Protein AF-A0A5M6CX01-F1 (afdb_monomer)

pLDDT: mean 80.64, std 16.34, range [41.94, 97.12]

Solvent-accessible surface area (backbone atoms only — not comparable to full-atom values): 7986 Å² total; per-residue (Å²): 143,91,84,79,74,67,71,68,58,60,66,56,54,61,66,71,59,66,75,73,73,68,75,80,61,46,34,35,38,34,38,48,77,56,55,89,92,40,92,35,63,52,85,63,62,33,34,43,34,31,25,31,92,77,50,56,99,87,52,84,41,63,52,73,48,74,37,45,76,78,35,69,48,74,42,57,61,72,41,41,35,46,39,46,34,46,94,91,31,61,54,81,67,91,44,57,63,50,85,51,70,80,34,63,39,77,48,28,34,25,94,84,38,71,61,54,20,61,32,20,38,38,41,30,20,77,38,101,46,31,31,40,34,26,33,21,53,46,37,123

Organism: NCBI:txid2608001

Nearest PDB structures (foldseek):
  7kjk-assembly1_Q3  TM=5.562E-01  e=8.471E-01  Vibrio phage XM1
  5myb-assembly1_A  TM=3.674E-01  e=3.782E+00  Homo sapiens
  5mya-assembly1_A  TM=3.719E-01  e=7.182E+00  Homo sapiens

Structure (mmCIF, N/CA/C/O backbone):
data_AF-A0A5M6CX01-F1
#
_entry.id   AF-A0A5M6CX01-F1
#
loop_
_atom_site.group_PDB
_atom_site.id
_atom_site.type_symbol
_atom_site.label_atom_id
_atom_site.label_alt_id
_atom_site.label_comp_id
_atom_site.label_asym_id
_atom_site.label_entity_id
_atom_site.label_seq_id
_atom_site.pdbx_PDB_ins_code
_atom_site.Cartn_x
_atom_site.Cartn_y
_atom_site.Cartn_z
_atom_site.occupancy
_atom_site.B_iso_or_equiv
_atom_site.auth_seq_id
_atom_site.auth_comp_id
_atom_site.auth_asym_id
_atom_site.auth_atom_id
_atom_site.pdbx_PDB_model_num
ATOM 1 N N . MET A 1 1 ? -16.000 39.432 54.736 1.00 48.00 1 MET A N 1
ATOM 2 C CA . MET A 1 1 ? -15.304 38.227 54.220 1.00 48.00 1 MET A CA 1
ATOM 3 C C . MET A 1 1 ? -16.276 37.318 53.453 1.00 48.00 1 MET A C 1
ATOM 5 O O . MET A 1 1 ? -16.901 36.487 54.089 1.00 48.00 1 MET A O 1
ATOM 9 N N . LYS A 1 2 ? -16.471 37.468 52.127 1.00 50.88 2 LYS A N 1
ATOM 10 C CA . LYS A 1 2 ? -17.329 36.557 51.316 1.00 50.88 2 LYS A CA 1
ATOM 11 C C . LYS A 1 2 ? -17.023 36.632 49.801 1.00 50.88 2 LYS A C 1
ATOM 13 O O . LYS A 1 2 ? -17.857 37.147 49.074 1.00 50.88 2 LYS A O 1
ATOM 18 N N . LYS A 1 3 ? -15.863 36.177 49.294 1.00 50.44 3 LYS A N 1
ATOM 19 C CA . LYS A 1 3 ? -15.625 36.057 47.822 1.00 50.44 3 LYS A CA 1
ATOM 20 C C . LYS A 1 3 ? -14.656 34.941 47.371 1.00 50.44 3 LYS A C 1
ATOM 22 O O . LYS A 1 3 ? -14.213 34.955 46.234 1.00 50.44 3 LYS A O 1
ATOM 27 N N . THR A 1 4 ? -14.340 33.944 48.198 1.00 52.94 4 THR A N 1
ATOM 28 C CA . THR A 1 4 ? -13.306 32.936 47.855 1.00 52.94 4 THR A CA 1
ATOM 29 C C . THR A 1 4 ? -13.826 31.548 47.470 1.00 52.94 4 THR A C 1
ATOM 31 O O . THR A 1 4 ? -13.025 30.675 47.165 1.00 52.94 4 THR A O 1
ATOM 34 N N . LYS A 1 5 ? -15.145 31.312 47.423 1.00 51.81 5 LYS A N 1
ATOM 35 C CA . LYS A 1 5 ? -15.692 29.963 47.157 1.00 51.81 5 LYS A CA 1
ATOM 36 C C . LYS A 1 5 ? -16.046 29.660 45.692 1.00 51.81 5 LYS A C 1
ATOM 38 O O . LYS A 1 5 ? -16.312 28.506 45.386 1.00 51.81 5 LYS A O 1
ATOM 43 N N . LEU A 1 6 ? -16.027 30.647 44.787 1.00 53.09 6 LEU A N 1
ATOM 44 C CA . LEU A 1 6 ? -16.445 30.428 43.390 1.00 53.09 6 LEU A CA 1
ATOM 45 C C . LEU A 1 6 ? -15.328 29.897 42.472 1.00 53.09 6 LEU A C 1
ATOM 47 O O . LEU A 1 6 ? -15.625 29.172 41.529 1.00 53.09 6 LEU A O 1
ATOM 51 N N . LEU A 1 7 ? -14.053 30.202 42.746 1.00 54.16 7 LEU A N 1
ATOM 52 C CA . LEU A 1 7 ? -12.942 29.768 41.880 1.00 54.16 7 LEU A CA 1
ATOM 53 C C . LEU A 1 7 ? -12.600 28.274 42.011 1.00 54.16 7 LEU A C 1
ATOM 55 O O . LEU A 1 7 ? -12.024 27.705 41.093 1.00 54.16 7 LEU A O 1
ATOM 59 N N . SER A 1 8 ? -12.976 27.624 43.116 1.00 53.75 8 SER A N 1
ATOM 60 C CA . SER A 1 8 ? -12.688 26.199 43.344 1.00 53.75 8 SER A CA 1
ATOM 61 C C . SER A 1 8 ? -13.646 25.253 42.611 1.00 53.75 8 SER A C 1
ATOM 63 O O . SER A 1 8 ? -13.339 24.071 42.483 1.00 53.75 8 SER A O 1
ATOM 65 N N . LEU A 1 9 ? -14.812 25.734 42.167 1.00 50.62 9 LEU A N 1
ATOM 66 C CA . LEU A 1 9 ? -15.824 24.883 41.533 1.00 50.62 9 LEU A CA 1
ATOM 67 C C . LEU A 1 9 ? -15.584 24.723 40.022 1.00 50.62 9 LEU A C 1
ATOM 69 O O . LEU A 1 9 ? -15.972 23.716 39.436 1.00 50.62 9 LEU A O 1
ATOM 73 N N . LEU A 1 10 ? -14.911 25.695 39.398 1.00 53.09 10 LEU A N 1
ATOM 74 C CA . LEU A 1 10 ? -14.687 25.721 37.951 1.00 53.09 10 LEU A CA 1
ATOM 75 C C . LEU A 1 10 ? -13.543 24.790 37.512 1.00 53.09 10 LEU A C 1
ATOM 77 O O . LEU A 1 10 ? -13.606 24.197 36.440 1.00 53.09 10 LEU A O 1
ATOM 81 N N . THR A 1 11 ? -12.534 24.591 38.363 1.00 53.47 11 THR A N 1
ATOM 82 C CA . THR A 1 11 ? -11.430 23.644 38.125 1.00 53.47 11 THR A CA 1
ATOM 83 C C . THR A 1 11 ? -11.847 22.181 38.278 1.00 53.47 11 THR A C 1
ATOM 85 O O . THR A 1 11 ? -11.280 21.323 37.609 1.00 53.47 11 THR A O 1
ATOM 88 N N . GLY A 1 12 ? -12.868 21.883 39.090 1.00 51.91 12 GLY A N 1
ATOM 89 C CA . GLY A 1 12 ? -13.418 20.529 39.213 1.00 51.91 12 GLY A CA 1
ATOM 90 C C . GLY A 1 12 ? -14.222 20.085 37.986 1.00 51.91 12 GLY A C 1
ATOM 91 O O . GLY A 1 12 ? -14.174 18.919 37.610 1.00 51.91 12 GLY A O 1
ATOM 92 N N . LEU A 1 13 ? -14.913 21.012 37.314 1.00 50.06 13 LEU A N 1
ATOM 93 C CA . LEU A 1 13 ? -15.772 20.692 36.168 1.00 50.06 13 LEU A CA 1
ATOM 94 C C . LEU A 1 13 ? -14.976 20.376 34.885 1.00 50.06 13 LEU A C 1
ATOM 96 O O . LEU A 1 13 ? -15.414 19.564 34.074 1.00 50.06 13 LEU A O 1
ATOM 100 N N . LEU A 1 14 ? -13.778 20.950 34.730 1.00 52.62 14 LEU A N 1
ATOM 101 C CA . LEU A 1 14 ? -12.885 20.687 33.590 1.00 52.62 14 LEU A CA 1
ATOM 102 C C . LEU A 1 14 ? -12.237 19.291 33.628 1.00 52.62 14 LEU A C 1
ATOM 104 O O . LEU A 1 14 ? -11.884 18.765 32.578 1.00 52.62 14 LEU A O 1
ATOM 108 N N . LEU A 1 15 ? -12.119 18.671 34.808 1.00 51.59 15 LEU A N 1
ATOM 109 C CA . LEU A 1 15 ? -11.610 17.300 34.970 1.00 51.59 15 LEU A CA 1
ATOM 110 C C . LEU A 1 15 ? -12.690 16.225 34.756 1.00 51.59 15 LEU A C 1
ATOM 112 O O . LEU A 1 15 ? -12.356 15.089 34.432 1.00 51.59 15 LEU A O 1
ATOM 116 N N . VAL A 1 16 ? -13.976 16.574 34.900 1.00 51.91 16 VAL A N 1
ATOM 117 C CA . VAL A 1 16 ? -15.112 15.659 34.653 1.00 51.91 16 VAL A CA 1
ATOM 118 C C . VAL A 1 16 ? -15.482 15.604 33.169 1.00 51.91 16 VAL A C 1
ATOM 120 O O . VAL A 1 16 ? -15.973 14.585 32.688 1.00 51.91 16 VAL A O 1
ATOM 123 N N . LEU A 1 17 ? -15.171 16.654 32.406 1.00 49.53 17 LEU A N 1
ATOM 124 C CA . LEU A 1 17 ? -15.226 16.644 30.944 1.00 49.53 17 LEU A CA 1
ATOM 125 C C . LEU A 1 17 ? -13.994 15.949 30.369 1.00 49.53 17 LEU A C 1
ATOM 127 O O . LEU A 1 17 ? -13.300 16.530 29.542 1.00 49.53 17 LEU A O 1
ATOM 131 N N . GLY A 1 18 ? -13.715 14.726 30.833 1.00 45.75 18 GLY A N 1
ATOM 132 C CA . GLY A 1 18 ? -12.664 13.864 30.317 1.00 45.75 18 GLY A CA 1
ATOM 133 C C . GLY A 1 18 ? -12.728 13.833 28.798 1.00 45.75 18 GLY A C 1
ATOM 134 O O . GLY A 1 18 ? -13.489 13.064 28.206 1.00 45.75 18 GLY A O 1
ATOM 135 N N . PHE A 1 19 ? -11.927 14.700 28.180 1.00 47.38 19 PHE A N 1
ATOM 136 C CA . PHE A 1 19 ? -11.599 14.660 26.776 1.00 47.38 19 PHE A CA 1
ATOM 137 C C . PHE A 1 19 ? -10.830 13.358 26.622 1.00 47.38 19 PHE A C 1
ATOM 139 O O . PHE A 1 19 ? -9.608 13.309 26.736 1.00 47.38 19 PHE A O 1
ATOM 146 N N . ASN A 1 20 ? -11.581 12.274 26.437 1.00 41.94 20 ASN A N 1
ATOM 147 C CA . ASN A 1 20 ? -11.096 11.085 25.782 1.00 41.94 20 ASN A CA 1
ATOM 148 C C . ASN A 1 20 ? -10.655 11.598 24.421 1.00 41.94 20 ASN A C 1
ATOM 150 O O . ASN A 1 20 ? -11.468 11.768 23.513 1.00 41.94 20 ASN A 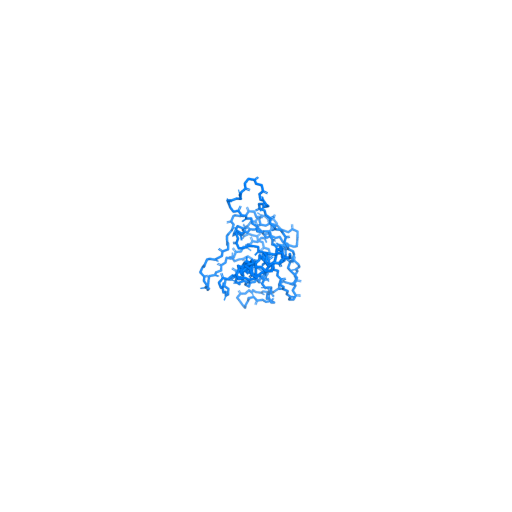O 1
ATOM 154 N N . ILE A 1 21 ? -9.381 11.967 24.324 1.00 48.34 21 ILE A N 1
ATOM 155 C CA . ILE A 1 21 ? -8.734 12.206 23.053 1.00 48.34 21 ILE A CA 1
ATOM 156 C C . ILE A 1 21 ? -8.800 10.830 22.410 1.00 48.34 21 ILE A C 1
ATOM 158 O O . ILE A 1 21 ? -8.019 9.943 22.753 1.00 48.34 21 ILE A O 1
ATOM 162 N N . ALA A 1 22 ? -9.847 10.597 21.616 1.00 46.69 22 ALA A N 1
ATOM 163 C CA . ALA A 1 22 ? -9.984 9.376 20.859 1.00 46.69 22 ALA A CA 1
ATOM 164 C C . ALA A 1 22 ? -8.655 9.223 20.130 1.00 46.69 22 ALA A C 1
ATOM 166 O O . ALA A 1 22 ? -8.253 10.132 19.398 1.00 46.69 22 ALA A O 1
ATOM 167 N N . SER A 1 23 ? -7.939 8.137 20.431 1.00 55.59 23 SER A N 1
ATOM 168 C CA . SER A 1 23 ? -6.723 7.772 19.716 1.00 55.59 23 SER A CA 1
ATOM 169 C C . SER A 1 23 ? -7.009 7.985 18.236 1.00 55.59 23 SER A C 1
ATOM 171 O O . SER A 1 23 ? -7.973 7.415 17.713 1.00 55.59 23 SER A O 1
ATOM 173 N N . ALA A 1 24 ? -6.263 8.894 17.603 1.00 64.62 24 ALA A N 1
ATOM 174 C CA . ALA A 1 24 ? -6.431 9.159 16.189 1.00 64.62 24 ALA A CA 1
ATOM 175 C C . ALA A 1 24 ? -6.186 7.828 15.479 1.00 64.62 24 ALA A C 1
ATOM 177 O O . ALA A 1 24 ? -5.063 7.332 15.464 1.00 64.62 24 ALA A O 1
ATOM 178 N N . GLN A 1 25 ? -7.255 7.208 14.978 1.00 84.75 25 GLN A N 1
ATOM 179 C CA . GLN A 1 25 ? -7.146 5.896 14.365 1.00 84.75 25 GLN A CA 1
ATOM 180 C C . GLN A 1 25 ? -6.252 6.013 13.130 1.00 84.75 25 GLN A C 1
ATOM 182 O O . GLN A 1 25 ? -6.395 6.937 12.317 1.00 84.75 25 GLN A O 1
ATOM 187 N N . THR A 1 26 ? -5.337 5.059 12.987 1.00 92.38 26 THR A N 1
ATOM 188 C CA . THR A 1 26 ? -4.409 4.981 11.864 1.00 92.38 26 THR A CA 1
ATOM 189 C C . THR A 1 26 ? -4.462 3.616 11.195 1.00 92.38 26 THR A C 1
ATOM 191 O O . THR A 1 26 ? -4.607 2.594 11.859 1.00 92.38 26 THR A O 1
ATOM 194 N N . ASN A 1 27 ? -4.308 3.612 9.875 1.00 92.81 27 ASN A N 1
ATOM 195 C CA . ASN A 1 27 ? -3.907 2.458 9.090 1.00 92.81 27 ASN A CA 1
ATOM 196 C C . ASN A 1 27 ? -2.423 2.168 9.354 1.00 92.81 27 ASN A C 1
ATOM 198 O O . ASN A 1 27 ? -1.579 2.990 9.006 1.00 92.81 27 ASN A O 1
ATOM 202 N N . THR A 1 28 ? -2.107 1.012 9.925 1.00 95.25 28 THR A N 1
ATOM 203 C CA . THR A 1 28 ? -0.741 0.545 10.188 1.00 95.25 28 THR A CA 1
ATOM 204 C C . THR A 1 28 ? -0.313 -0.442 9.112 1.00 95.25 28 THR A C 1
ATOM 206 O O . THR A 1 28 ? -0.951 -1.477 8.925 1.00 95.25 28 THR A O 1
ATOM 209 N N . PHE A 1 29 ? 0.783 -0.142 8.420 1.00 94.00 29 PHE A N 1
ATOM 210 C CA . PHE A 1 29 ? 1.364 -0.973 7.370 1.00 94.00 29 PHE A CA 1
ATOM 211 C C . PHE A 1 29 ? 2.657 -1.591 7.855 1.00 94.00 29 PHE A C 1
ATOM 213 O O . PHE A 1 29 ? 3.618 -0.869 8.091 1.00 94.00 29 PHE A O 1
ATOM 220 N N . THR A 1 30 ? 2.714 -2.914 7.921 1.00 93.75 30 THR A N 1
ATOM 221 C CA . THR A 1 30 ? 3.917 -3.656 8.295 1.00 93.75 30 THR A CA 1
ATOM 222 C C . THR A 1 30 ? 4.488 -4.379 7.083 1.00 93.75 30 THR A C 1
ATOM 224 O O . THR A 1 30 ? 3.800 -5.158 6.425 1.00 93.75 30 THR A O 1
ATOM 227 N N . ARG A 1 31 ? 5.765 -4.149 6.778 1.00 88.94 31 ARG A N 1
ATOM 228 C CA . ARG A 1 31 ? 6.470 -4.870 5.718 1.00 88.94 31 ARG A CA 1
ATOM 229 C C . ARG A 1 31 ? 6.887 -6.237 6.227 1.00 88.94 31 ARG A C 1
ATOM 231 O O . ARG A 1 31 ? 7.625 -6.337 7.206 1.00 88.94 31 ARG A O 1
ATOM 238 N N . VAL A 1 32 ? 6.468 -7.273 5.520 1.00 85.06 32 VAL A N 1
ATOM 239 C CA . VAL A 1 32 ? 6.897 -8.649 5.770 1.00 85.06 32 VAL A CA 1
ATOM 240 C C . VAL A 1 32 ? 7.908 -9.074 4.709 1.00 85.06 32 VAL A C 1
ATOM 242 O O . VAL A 1 32 ? 7.881 -8.585 3.577 1.00 85.06 32 VAL A O 1
ATOM 245 N N . ALA A 1 33 ? 8.845 -9.945 5.093 1.00 71.62 33 ALA A N 1
ATOM 246 C CA . ALA A 1 33 ? 9.980 -10.314 4.249 1.00 71.62 33 ALA A CA 1
ATOM 247 C C . ALA A 1 33 ? 9.554 -11.012 2.949 1.00 71.62 33 ALA A C 1
ATOM 249 O O . ALA A 1 33 ? 10.233 -10.835 1.942 1.00 71.62 33 ALA A O 1
ATOM 250 N N . CYS A 1 34 ? 8.428 -11.738 2.941 1.00 72.75 34 CYS A N 1
ATOM 251 C CA . CYS A 1 34 ? 7.840 -12.254 1.710 1.00 72.75 34 CYS A CA 1
ATOM 252 C C . CYS A 1 34 ? 6.439 -12.832 1.883 1.00 72.75 34 CYS A C 1
ATOM 254 O O . CYS A 1 34 ? 6.123 -13.405 2.923 1.00 72.75 34 CYS A O 1
ATOM 256 N N . ASN A 1 35 ? 5.640 -12.747 0.820 1.00 72.94 35 ASN A N 1
ATOM 257 C CA . ASN A 1 35 ? 4.494 -13.628 0.634 1.00 72.94 35 ASN A CA 1
ATOM 258 C C . ASN A 1 35 ? 5.018 -14.941 0.018 1.00 72.94 35 ASN A C 1
ATOM 260 O O . ASN A 1 35 ? 5.705 -14.865 -1.002 1.00 72.94 35 ASN A O 1
ATOM 264 N N . PRO A 1 36 ? 4.730 -16.121 0.600 1.00 71.12 36 PRO A N 1
ATOM 265 C CA . PRO A 1 36 ? 5.221 -17.402 0.081 1.00 71.12 36 PRO A CA 1
ATOM 266 C C . PRO A 1 36 ? 4.749 -17.708 -1.347 1.00 71.12 36 PRO A C 1
ATOM 268 O O . PRO A 1 36 ? 5.350 -18.535 -2.022 1.00 71.12 36 PRO A O 1
ATOM 271 N N . ASN A 1 37 ? 3.706 -17.026 -1.825 1.00 73.75 37 ASN A N 1
ATOM 272 C CA . ASN A 1 37 ? 3.188 -17.190 -3.180 1.00 73.75 37 ASN A CA 1
ATOM 273 C C . ASN A 1 37 ? 4.013 -16.448 -4.251 1.00 73.75 37 ASN A C 1
ATOM 275 O O . ASN A 1 37 ? 3.675 -16.515 -5.429 1.00 73.75 37 ASN A O 1
ATOM 279 N N . PHE A 1 38 ? 5.069 -15.719 -3.875 1.00 77.94 38 PHE A N 1
ATOM 280 C CA . PHE A 1 38 ? 5.945 -15.019 -4.816 1.00 77.94 38 PHE A CA 1
ATOM 281 C C . PHE A 1 38 ? 7.218 -15.814 -5.120 1.00 77.94 38 PHE A C 1
ATOM 283 O O . PHE A 1 38 ? 7.833 -16.377 -4.220 1.00 77.94 38 PHE A O 1
ATOM 290 N N . GLN A 1 39 ? 7.658 -15.798 -6.387 1.00 71.00 39 GLN A N 1
ATOM 291 C CA . GLN A 1 39 ? 8.862 -16.511 -6.854 1.00 71.00 39 GLN A CA 1
ATOM 292 C C . GLN A 1 39 ? 10.189 -15.922 -6.337 1.00 71.00 39 GLN A C 1
ATOM 294 O O . GLN A 1 39 ? 11.257 -16.485 -6.569 1.00 71.00 39 GLN A O 1
ATOM 299 N N . GLY A 1 40 ? 10.148 -14.802 -5.616 1.00 74.38 40 GLY A N 1
ATOM 300 C CA . GLY A 1 40 ? 11.316 -14.186 -5.000 1.00 74.38 40 GLY A CA 1
ATOM 301 C C .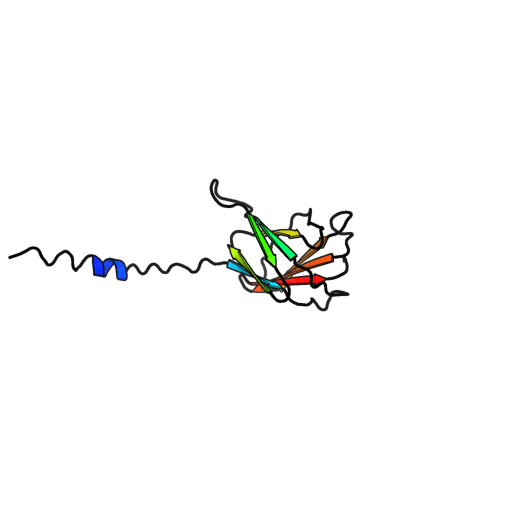 GLY A 1 40 ? 10.936 -12.958 -4.185 1.00 74.38 40 GLY A C 1
ATOM 302 O O . GLY A 1 40 ? 9.888 -12.358 -4.418 1.00 74.38 40 GLY A O 1
ATOM 303 N N . CYS A 1 41 ? 11.794 -12.580 -3.240 1.00 77.25 41 CYS A N 1
ATOM 304 C CA . CYS A 1 41 ? 11.553 -11.485 -2.303 1.00 77.25 41 CYS A CA 1
ATOM 305 C C . CYS A 1 41 ? 12.442 -10.299 -2.622 1.00 77.25 41 CYS A C 1
ATOM 307 O O . CYS A 1 41 ? 13.645 -10.453 -2.823 1.00 77.25 41 CYS A O 1
ATOM 309 N N . VAL A 1 42 ? 11.866 -9.104 -2.579 1.00 80.31 42 VAL A N 1
ATOM 310 C CA . VAL A 1 42 ? 12.631 -7.872 -2.761 1.00 80.31 42 VAL A CA 1
ATOM 311 C C . VAL A 1 42 ? 12.694 -7.135 -1.434 1.00 80.31 42 VAL A C 1
ATOM 313 O O . VAL A 1 42 ? 11.668 -6.835 -0.823 1.00 80.31 42 VAL A O 1
ATOM 316 N N . SER A 1 43 ? 13.900 -6.809 -0.974 1.00 75.75 43 SER A N 1
ATOM 317 C CA . SER A 1 43 ? 14.178 -6.072 0.269 1.00 75.75 43 SER A CA 1
ATOM 318 C C . SER A 1 43 ? 14.580 -4.614 -0.000 1.00 75.75 43 SER A C 1
ATOM 320 O O . SER A 1 43 ? 15.505 -4.078 0.599 1.00 75.75 43 SER A O 1
ATOM 322 N N . THR A 1 44 ? 13.859 -3.943 -0.901 1.00 79.1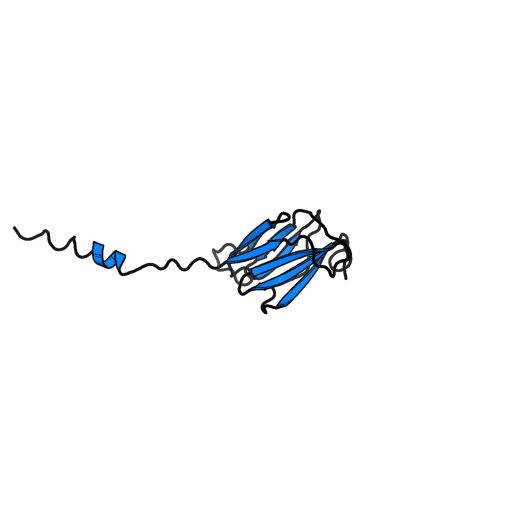9 44 THR A N 1
ATOM 323 C CA . THR A 1 44 ? 14.060 -2.524 -1.241 1.00 79.19 44 THR A CA 1
ATOM 324 C C . THR A 1 44 ? 13.066 -1.615 -0.511 1.00 79.19 44 THR A C 1
ATOM 326 O O . THR A 1 44 ? 11.945 -2.025 -0.200 1.00 79.19 44 THR A O 1
ATOM 329 N N . SER A 1 45 ? 13.471 -0.368 -0.248 1.00 86.31 45 SER A N 1
ATOM 330 C CA . SER A 1 45 ? 12.603 0.669 0.321 1.00 86.31 45 SER A CA 1
ATOM 331 C C . SER A 1 45 ? 11.383 0.913 -0.570 1.00 86.31 45 SER A C 1
ATOM 333 O O . SER A 1 45 ? 11.529 1.320 -1.722 1.00 86.31 45 SER A O 1
ATOM 335 N N . LEU A 1 46 ? 10.193 0.651 -0.032 1.00 91.38 46 LEU A N 1
ATOM 336 C CA . LEU A 1 46 ? 8.914 0.877 -0.698 1.00 91.38 46 LEU A CA 1
ATOM 337 C C . LEU A 1 46 ? 8.354 2.223 -0.245 1.00 91.38 46 LEU A C 1
ATOM 339 O O . LEU A 1 46 ? 8.191 2.438 0.950 1.00 91.38 46 LEU A O 1
ATOM 343 N N . SER A 1 47 ? 8.006 3.110 -1.167 1.00 94.50 47 SER A N 1
ATOM 344 C CA . SER A 1 47 ? 7.256 4.323 -0.847 1.00 94.50 47 SER A CA 1
ATOM 345 C C . SER A 1 47 ? 5.765 4.075 -1.049 1.00 94.50 47 SER A C 1
ATOM 347 O O . SER A 1 47 ? 5.341 3.670 -2.133 1.00 94.50 47 SER A O 1
ATOM 349 N N . LEU A 1 48 ? 4.974 4.304 -0.002 1.00 95.06 48 LEU A N 1
ATOM 350 C CA . LEU A 1 48 ? 3.517 4.260 -0.041 1.00 95.06 48 LEU A CA 1
ATOM 351 C C . LEU A 1 48 ? 2.986 5.687 0.014 1.00 95.06 48 LEU A C 1
ATOM 353 O O . LEU A 1 48 ? 3.251 6.418 0.970 1.00 95.06 48 LEU A O 1
ATOM 357 N N . THR A 1 49 ? 2.207 6.064 -0.988 1.00 95.62 49 THR A N 1
ATOM 358 C CA . THR A 1 49 ? 1.422 7.292 -0.987 1.00 95.62 49 THR A CA 1
ATOM 359 C C . THR A 1 49 ? -0.042 6.926 -0.844 1.00 95.62 49 THR A C 1
ATOM 361 O O . THR A 1 49 ? -0.602 6.263 -1.716 1.00 95.62 49 THR A O 1
ATOM 364 N N . LEU A 1 50 ? -0.674 7.377 0.2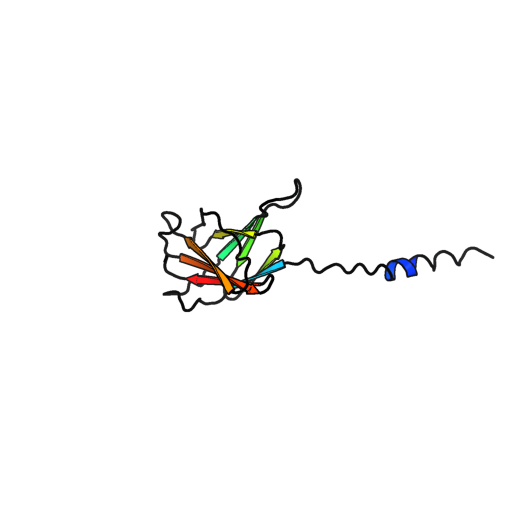38 1.00 95.94 50 LEU A N 1
ATOM 365 C CA . LEU A 1 50 ? -2.112 7.244 0.419 1.00 95.94 50 LEU A CA 1
ATOM 366 C C . LEU A 1 50 ? -2.805 8.591 0.238 1.00 95.94 50 LEU A C 1
ATOM 368 O O . LEU A 1 50 ? -2.325 9.617 0.718 1.00 95.94 50 LEU A O 1
ATOM 372 N N . THR A 1 51 ? -3.931 8.578 -0.467 1.00 95.75 51 THR A N 1
ATOM 373 C CA . THR A 1 51 ? -4.728 9.767 -0.796 1.00 95.75 51 THR A CA 1
ATOM 374 C C . THR A 1 51 ? -6.137 9.625 -0.233 1.00 95.75 51 THR A C 1
ATOM 376 O O . THR A 1 51 ? -6.710 8.532 -0.226 1.00 95.75 51 THR A O 1
ATOM 379 N N . ASP A 1 52 ? -6.673 10.733 0.266 1.00 94.00 52 ASP A N 1
ATOM 380 C CA . ASP A 1 52 ? -8.051 10.858 0.712 1.00 94.00 52 ASP A CA 1
ATOM 381 C C . ASP A 1 52 ? -8.885 11.101 -0.548 1.00 94.00 52 ASP A C 1
ATOM 383 O O . ASP A 1 52 ? -8.627 12.079 -1.255 1.00 94.00 52 ASP A O 1
ATOM 387 N N . PRO A 1 53 ? -9.822 10.207 -0.901 1.00 88.19 53 PRO A N 1
ATOM 388 C CA . PRO A 1 53 ? -10.638 10.390 -2.093 1.00 88.19 53 PRO A CA 1
ATOM 389 C C . PRO A 1 53 ? -11.581 11.597 -1.985 1.00 88.19 53 PRO A C 1
ATOM 391 O O . PRO A 1 53 ? -12.035 12.079 -3.018 1.00 88.19 53 PRO A O 1
ATOM 394 N N . ASN A 1 54 ? -11.866 12.091 -0.775 1.00 90.56 54 ASN A N 1
ATOM 395 C CA . ASN A 1 54 ? -12.789 13.195 -0.523 1.00 90.56 54 ASN A CA 1
ATOM 396 C C . ASN A 1 54 ? -12.183 14.187 0.487 1.00 90.56 54 ASN A C 1
ATOM 398 O O . ASN A 1 54 ? -12.704 14.336 1.598 1.00 90.56 54 ASN A O 1
ATOM 402 N N . PRO A 1 55 ? -11.078 14.870 0.136 1.00 87.50 55 PRO A N 1
ATOM 403 C CA . PRO A 1 55 ? -10.394 15.731 1.080 1.00 87.50 55 PRO A CA 1
ATOM 404 C C . PRO A 1 55 ? -11.251 16.973 1.379 1.00 87.50 55 PRO A C 1
ATOM 406 O O . PRO A 1 55 ? -11.742 17.627 0.453 1.00 87.50 55 PRO A O 1
ATOM 409 N N . PRO A 1 56 ? -11.401 17.366 2.655 1.00 87.19 56 PRO A N 1
ATOM 410 C CA . PRO A 1 56 ? -11.893 18.694 2.995 1.00 87.19 56 PRO A CA 1
ATOM 411 C C . PRO A 1 56 ? -11.046 19.777 2.309 1.00 87.19 56 PRO A C 1
ATOM 413 O O . PRO A 1 56 ? -9.834 19.616 2.183 1.00 87.19 56 PRO A O 1
ATOM 416 N N . GLN A 1 57 ? -11.657 20.908 1.942 1.00 80.50 57 GLN A N 1
ATOM 417 C CA . GLN A 1 57 ? -11.042 21.988 1.145 1.00 80.50 57 GLN A CA 1
ATOM 418 C C . GLN A 1 57 ? -9.671 22.486 1.655 1.00 80.50 57 GLN A C 1
ATOM 420 O O . GLN A 1 57 ? -8.867 22.979 0.869 1.00 80.50 57 GLN A O 1
ATOM 425 N N . PHE A 1 58 ? -9.386 22.339 2.952 1.00 79.62 58 PHE A N 1
ATOM 426 C CA . PHE A 1 58 ? -8.137 22.780 3.590 1.00 79.62 58 PHE A CA 1
ATOM 427 C C . PHE A 1 58 ? -7.361 21.648 4.278 1.00 79.62 58 PHE A C 1
ATOM 429 O O . PHE A 1 58 ? -6.434 21.901 5.046 1.00 79.62 58 PHE A O 1
ATOM 436 N N . ALA A 1 59 ? -7.744 20.394 4.045 1.00 80.12 59 ALA A N 1
ATOM 437 C CA . ALA A 1 59 ? -7.056 19.246 4.609 1.00 80.12 59 ALA A CA 1
ATOM 438 C C . ALA A 1 59 ? -5.956 18.742 3.670 1.00 80.12 59 ALA A C 1
ATOM 440 O O . ALA A 1 59 ? -6.032 18.849 2.448 1.00 80.12 59 ALA A O 1
ATOM 441 N N . GLN A 1 60 ? -4.936 18.120 4.258 1.00 80.88 60 GLN A N 1
ATOM 442 C CA . GLN A 1 60 ? -3.939 17.381 3.496 1.00 80.88 60 GLN A CA 1
ATOM 443 C C . GLN A 1 60 ? -4.614 16.241 2.720 1.00 80.88 60 GLN A C 1
ATOM 445 O O . GLN A 1 60 ? -5.152 15.316 3.335 1.00 80.88 60 GLN A O 1
ATOM 450 N N . ALA A 1 61 ? -4.539 16.305 1.389 1.00 90.06 61 ALA A N 1
ATOM 451 C CA . ALA A 1 61 ? -5.158 15.336 0.488 1.00 90.06 61 ALA A CA 1
ATOM 452 C C . ALA A 1 61 ? -4.374 14.021 0.369 1.00 90.06 61 ALA A C 1
ATOM 454 O O . ALA A 1 61 ? -4.961 12.987 0.073 1.00 90.06 61 ALA A O 1
ATOM 455 N N . SER A 1 62 ? -3.063 14.029 0.633 1.00 93.75 62 SER A N 1
ATOM 456 C CA . SER A 1 62 ? -2.225 12.830 0.533 1.00 93.75 62 SER A CA 1
ATOM 457 C C . SER A 1 62 ? -1.062 12.821 1.517 1.00 93.75 62 SER A C 1
ATOM 459 O O . SER A 1 62 ? -0.516 13.870 1.862 1.00 93.75 62 SER A O 1
ATOM 461 N N . GLN A 1 63 ? -0.624 11.625 1.896 1.00 94.69 63 GLN A N 1
ATOM 462 C CA . GLN A 1 63 ? 0.582 11.384 2.681 1.00 94.69 63 GLN A CA 1
ATOM 463 C C . GLN A 1 63 ? 1.464 10.364 1.975 1.00 94.69 63 GLN A C 1
ATOM 465 O O . GLN A 1 63 ? 0.958 9.365 1.475 1.00 94.69 63 GLN A O 1
ATOM 470 N N . THR A 1 64 ? 2.777 10.585 1.995 1.00 96.31 64 THR A N 1
ATOM 471 C CA . THR A 1 64 ? 3.773 9.651 1.457 1.00 96.31 64 THR A CA 1
ATOM 472 C C . THR A 1 64 ? 4.735 9.245 2.560 1.00 96.31 64 THR A C 1
ATOM 474 O O . THR A 1 64 ? 5.261 10.112 3.259 1.00 96.31 64 THR A O 1
ATOM 477 N N . LYS A 1 65 ? 4.973 7.941 2.721 1.00 95.00 65 LYS A N 1
ATOM 478 C CA . LYS A 1 65 ? 5.944 7.399 3.679 1.00 95.00 65 LYS A CA 1
ATOM 479 C C . LYS A 1 65 ? 6.740 6.258 3.059 1.00 95.00 65 LYS A C 1
ATOM 481 O O . LYS A 1 65 ? 6.187 5.421 2.350 1.00 95.00 65 LYS A O 1
ATOM 486 N N . ALA A 1 66 ? 8.032 6.220 3.369 1.00 93.00 66 ALA A N 1
ATOM 487 C CA . ALA A 1 66 ? 8.897 5.102 3.028 1.00 93.00 66 ALA A CA 1
ATOM 488 C C . ALA A 1 66 ? 8.762 3.987 4.073 1.00 93.00 66 ALA A C 1
ATOM 490 O O . ALA A 1 66 ? 8.727 4.251 5.273 1.00 93.00 66 ALA A O 1
ATOM 491 N N . LEU A 1 67 ? 8.722 2.745 3.607 1.00 90.81 67 LEU A N 1
ATOM 492 C CA . LEU A 1 67 ? 8.586 1.536 4.397 1.00 90.81 67 LEU A CA 1
ATOM 493 C C . LEU A 1 67 ? 9.792 0.620 4.113 1.00 90.81 67 LEU A C 1
ATOM 495 O O . LEU A 1 67 ? 9.902 0.009 3.045 1.00 90.81 67 LEU A O 1
ATOM 499 N N . ALA A 1 68 ? 10.717 0.558 5.074 1.00 82.75 68 ALA A N 1
ATOM 500 C CA . ALA A 1 68 ? 11.905 -0.299 5.038 1.00 82.75 68 ALA A CA 1
ATOM 501 C C . ALA A 1 68 ? 11.597 -1.726 5.533 1.00 82.75 68 ALA A C 1
ATOM 503 O O . ALA A 1 68 ? 10.542 -1.972 6.118 1.00 82.75 68 ALA A O 1
ATOM 504 N N . ALA A 1 69 ? 12.499 -2.680 5.271 1.00 74.12 69 ALA A N 1
ATOM 505 C CA . ALA A 1 69 ? 12.304 -4.094 5.600 1.00 74.12 69 ALA A CA 1
ATOM 506 C C . ALA A 1 69 ? 13.266 -4.595 6.692 1.00 74.12 69 ALA A C 1
ATOM 508 O O . ALA A 1 69 ? 14.472 -4.406 6.526 1.00 74.12 69 ALA A O 1
ATOM 509 N N . PRO A 1 70 ? 12.772 -5.324 7.715 1.00 80.62 70 PRO A N 1
ATOM 510 C CA . PRO A 1 70 ? 11.394 -5.295 8.227 1.00 80.62 70 PRO A CA 1
ATOM 511 C C . PRO A 1 70 ? 11.065 -3.914 8.826 1.00 80.62 70 PRO A C 1
ATOM 513 O O . PRO A 1 70 ? 11.949 -3.238 9.347 1.00 80.62 70 PRO A O 1
ATOM 516 N N . GLY A 1 71 ? 9.806 -3.476 8.757 1.00 86.62 71 GLY A N 1
ATOM 517 C CA . GLY A 1 71 ? 9.433 -2.138 9.231 1.00 86.62 71 GLY A CA 1
ATOM 518 C C . GLY A 1 71 ? 7.933 -1.876 9.232 1.00 86.62 71 GLY A C 1
ATOM 519 O O . GLY A 1 71 ? 7.162 -2.679 8.704 1.00 86.62 71 GLY A O 1
ATOM 520 N N . SER A 1 72 ? 7.522 -0.754 9.832 1.00 91.81 72 SER A N 1
ATOM 521 C CA . SER A 1 72 ? 6.121 -0.329 9.900 1.00 91.81 72 SER A CA 1
ATOM 522 C C . SER A 1 72 ? 5.955 1.173 9.659 1.00 91.81 72 SER A C 1
ATOM 524 O O . SER A 1 72 ? 6.835 1.953 10.022 1.00 91.81 72 SER A O 1
ATOM 526 N N . VAL A 1 73 ? 4.827 1.579 9.073 1.00 94.31 73 VAL A N 1
ATOM 527 C CA . VAL A 1 73 ? 4.410 2.984 8.942 1.00 94.31 73 VAL A CA 1
ATOM 528 C C . VAL A 1 73 ? 2.912 3.139 9.172 1.00 94.31 73 VAL A C 1
ATOM 530 O O . VAL A 1 73 ? 2.129 2.279 8.782 1.00 94.31 73 VAL A O 1
ATOM 533 N N . ASP A 1 74 ? 2.513 4.278 9.731 1.00 94.75 74 ASP A N 1
ATOM 534 C CA . ASP A 1 74 ? 1.107 4.589 9.999 1.00 94.75 74 ASP A CA 1
ATOM 535 C C . ASP A 1 74 ? 0.578 5.714 9.105 1.00 94.75 74 ASP A C 1
ATOM 537 O O . ASP A 1 74 ? 1.280 6.689 8.840 1.00 94.75 74 ASP A O 1
ATOM 541 N N . PHE A 1 75 ? -0.683 5.632 8.696 1.00 93.69 75 PHE A N 1
ATOM 542 C CA . PHE A 1 75 ? -1.410 6.672 7.964 1.00 93.69 75 PHE A CA 1
ATOM 543 C C . PHE A 1 75 ? -2.753 6.939 8.634 1.00 93.69 75 PHE A C 1
ATOM 545 O O . PHE A 1 75 ? -3.329 6.032 9.214 1.00 93.69 75 PHE A O 1
ATOM 552 N N . ALA A 1 76 ? -3.311 8.146 8.541 1.00 92.19 76 ALA A N 1
ATOM 553 C CA . ALA A 1 76 ? -4.672 8.371 9.047 1.00 92.19 76 ALA A CA 1
ATOM 554 C C . ALA A 1 76 ? -5.705 7.519 8.276 1.00 92.19 76 ALA A C 1
ATOM 556 O O . ALA A 1 76 ? -5.572 7.349 7.062 1.00 92.19 76 ALA A O 1
ATOM 557 N N . ILE A 1 77 ? -6.757 7.032 8.951 1.00 91.88 77 ILE A N 1
ATOM 558 C CA . ILE A 1 77 ? -7.722 6.087 8.342 1.00 91.88 77 ILE A CA 1
ATOM 559 C C . ILE A 1 77 ? -8.436 6.608 7.087 1.00 91.88 77 ILE A C 1
ATOM 561 O O . ILE A 1 77 ? -8.842 5.817 6.243 1.00 91.88 77 ILE A O 1
ATOM 565 N N . ARG A 1 78 ? -8.568 7.933 6.943 1.00 91.31 78 ARG A N 1
ATOM 566 C CA . ARG A 1 78 ? -9.245 8.570 5.800 1.00 91.31 78 ARG A CA 1
ATOM 567 C C . ARG A 1 78 ? -8.517 8.374 4.467 1.00 91.31 78 ARG A C 1
ATOM 569 O O . ARG A 1 78 ? -9.119 8.522 3.410 1.00 91.31 78 ARG A O 1
ATOM 576 N N . PHE A 1 79 ? -7.227 8.044 4.504 1.00 94.06 79 PHE A N 1
ATOM 577 C CA . PHE A 1 79 ? -6.442 7.816 3.299 1.00 94.06 79 PHE A CA 1
ATOM 578 C C . PHE A 1 79 ? -6.612 6.367 2.825 1.00 94.06 79 PHE A C 1
ATOM 580 O O . PHE A 1 79 ? -6.084 5.444 3.447 1.00 94.06 79 PHE A O 1
ATOM 587 N N . THR A 1 80 ? -7.343 6.167 1.725 1.00 94.12 80 THR A N 1
ATOM 588 C CA . THR A 1 80 ? -7.722 4.829 1.230 1.00 94.12 80 THR A CA 1
ATOM 589 C C . THR A 1 80 ? -7.257 4.530 -0.190 1.00 94.12 80 THR A C 1
ATOM 591 O O . THR A 1 80 ? -7.123 3.358 -0.538 1.00 94.12 80 THR A O 1
ATOM 594 N N . LYS A 1 81 ? -6.981 5.549 -1.015 1.00 96.00 81 LY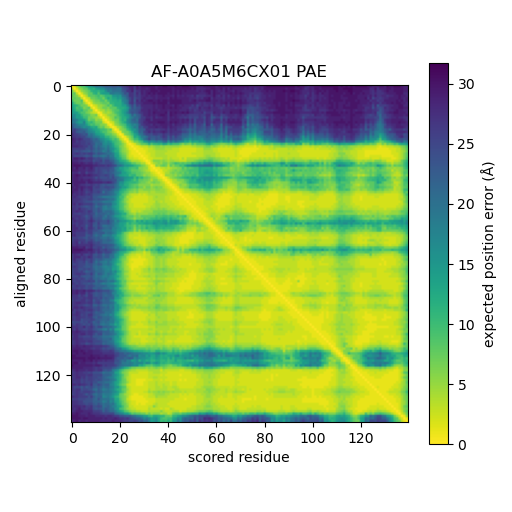S A N 1
ATOM 595 C CA . LYS A 1 81 ? -6.438 5.365 -2.369 1.00 96.00 81 LYS A CA 1
ATOM 596 C C . LYS A 1 81 ? -4.923 5.204 -2.303 1.00 96.00 81 LYS A C 1
ATOM 598 O O . LYS A 1 81 ? -4.264 5.994 -1.637 1.00 96.00 81 LYS A O 1
ATOM 603 N N . ILE A 1 82 ? -4.379 4.221 -3.011 1.00 94.75 82 ILE A N 1
ATOM 604 C CA . ILE A 1 82 ? -2.974 3.812 -2.939 1.00 94.75 82 ILE A CA 1
ATOM 605 C C . ILE A 1 82 ? -2.234 4.208 -4.215 1.00 94.75 82 ILE A C 1
ATOM 607 O O . ILE A 1 82 ? -2.727 4.013 -5.326 1.00 94.75 82 ILE A O 1
ATOM 611 N N . LYS A 1 83 ? -1.009 4.696 -4.038 1.00 94.31 83 LYS A N 1
ATOM 612 C CA . LYS A 1 83 ? 0.028 4.765 -5.062 1.00 94.31 83 LYS A CA 1
ATOM 613 C C . LYS A 1 83 ? 1.335 4.249 -4.462 1.00 94.31 83 LYS A C 1
ATOM 615 O O . LYS A 1 83 ? 1.672 4.601 -3.333 1.00 94.31 83 LYS A O 1
ATOM 620 N N . VAL A 1 84 ? 2.047 3.395 -5.186 1.00 92.56 84 VAL A N 1
ATOM 621 C CA . VAL A 1 84 ? 3.280 2.753 -4.708 1.00 92.56 84 VAL A CA 1
ATOM 622 C C . VAL A 1 84 ? 4.465 3.143 -5.580 1.00 92.56 84 VAL A C 1
ATOM 624 O O . VAL A 1 84 ? 4.312 3.345 -6.783 1.00 92.56 84 VAL A O 1
ATOM 627 N N . SER A 1 85 ? 5.652 3.254 -4.987 1.00 91.75 85 SER A N 1
ATOM 628 C CA . SER A 1 85 ? 6.902 3.439 -5.726 1.00 91.75 85 SER A CA 1
ATOM 629 C C . SER A 1 85 ? 8.031 2.604 -5.133 1.00 91.75 85 SER A C 1
ATOM 631 O O . SER A 1 85 ? 8.200 2.544 -3.915 1.00 91.75 85 SER A O 1
ATOM 633 N N . LEU A 1 86 ? 8.795 1.941 -5.997 1.00 89.25 86 LEU A N 1
ATOM 634 C CA . LEU A 1 86 ? 9.872 1.024 -5.635 1.00 89.25 86 LEU A CA 1
ATOM 635 C C . LEU A 1 86 ? 10.903 0.987 -6.767 1.00 89.25 86 LEU A C 1
ATOM 637 O O . LEU A 1 86 ? 10.543 0.774 -7.921 1.00 89.25 86 LEU A O 1
ATOM 641 N N . GLY A 1 87 ? 12.189 1.160 -6.447 1.00 83.62 87 GLY A N 1
ATOM 642 C CA . GLY A 1 87 ? 13.274 0.948 -7.416 1.00 83.62 87 GLY A CA 1
ATOM 643 C C . GLY A 1 87 ? 13.194 1.824 -8.674 1.00 83.62 87 GLY A C 1
ATOM 644 O O . GLY A 1 87 ? 13.553 1.363 -9.749 1.00 83.62 87 GLY A O 1
ATOM 645 N N . GLY A 1 88 ? 12.682 3.053 -8.554 1.00 85.00 88 GLY A N 1
ATOM 646 C CA . GLY A 1 88 ? 12.476 3.968 -9.685 1.00 85.00 88 GLY A CA 1
ATOM 647 C C . GLY A 1 88 ? 11.147 3.779 -10.428 1.00 85.00 88 GLY A C 1
ATOM 648 O O . GLY A 1 88 ? 10.747 4.666 -11.175 1.00 85.00 88 GLY A O 1
ATOM 649 N N . TYR A 1 89 ? 10.419 2.690 -10.172 1.00 87.56 89 TYR A N 1
ATOM 650 C CA . TYR A 1 89 ? 9.086 2.458 -10.724 1.00 87.56 89 TYR A CA 1
ATOM 651 C C . TYR A 1 89 ? 8.015 3.070 -9.827 1.00 87.56 89 TYR A C 1
ATOM 653 O O . TYR A 1 89 ? 8.163 3.130 -8.604 1.00 87.56 89 TYR A O 1
ATOM 661 N N . THR A 1 90 ? 6.926 3.535 -10.430 1.00 89.50 90 THR A N 1
ATOM 662 C CA . THR A 1 90 ? 5.774 4.094 -9.717 1.00 89.50 90 THR A CA 1
ATOM 663 C C . THR A 1 90 ? 4.500 3.571 -10.346 1.00 89.50 90 THR A C 1
ATOM 665 O O . THR A 1 90 ? 4.392 3.553 -11.569 1.00 89.50 90 THR A O 1
ATOM 668 N N . SER A 1 91 ? 3.528 3.200 -9.517 1.00 90.50 91 SER A N 1
ATOM 669 C CA . SER A 1 91 ? 2.243 2.738 -10.017 1.00 90.50 91 SER A CA 1
ATOM 670 C C . SER A 1 91 ? 1.483 3.857 -10.741 1.00 90.50 91 SER A C 1
ATOM 672 O O . SER A 1 91 ? 1.398 4.990 -10.246 1.00 90.50 91 SER A O 1
ATOM 674 N N . THR A 1 92 ? 0.898 3.542 -11.890 1.00 86.88 92 THR A N 1
ATOM 675 C CA . THR A 1 92 ? 0.052 4.430 -12.698 1.00 86.88 92 THR A CA 1
ATOM 676 C C . THR A 1 92 ? -1.435 4.105 -12.555 1.00 86.88 92 THR A C 1
ATOM 678 O O . THR A 1 92 ? -2.269 4.984 -12.781 1.00 86.88 92 THR A O 1
ATOM 681 N N . GLY A 1 93 ? -1.776 2.887 -12.120 1.00 86.94 93 GLY A N 1
ATOM 682 C CA . GLY A 1 93 ? -3.154 2.465 -11.883 1.00 86.94 93 GLY A CA 1
ATOM 683 C C . GLY A 1 93 ? -3.818 3.154 -10.683 1.00 86.94 93 GLY A C 1
ATOM 684 O O . GLY A 1 93 ? -3.176 3.782 -9.837 1.00 86.94 93 GLY A O 1
ATOM 685 N N . THR A 1 94 ? -5.146 3.033 -10.601 1.00 90.31 94 THR A N 1
ATOM 686 C CA . THR A 1 94 ? -5.916 3.444 -9.419 1.00 90.31 94 THR A CA 1
ATOM 687 C C . THR A 1 94 ? -6.169 2.231 -8.533 1.00 90.31 94 THR A C 1
ATOM 689 O O . THR A 1 94 ? -6.888 1.319 -8.928 1.00 90.31 94 THR A O 1
ATOM 692 N N . TYR A 1 95 ? -5.614 2.257 -7.322 1.00 94.06 95 TYR A N 1
ATOM 693 C CA . TYR A 1 95 ? -5.729 1.180 -6.341 1.00 94.06 95 TYR A CA 1
ATOM 694 C C . TYR A 1 95 ? -6.324 1.695 -5.034 1.00 94.06 95 TYR A C 1
ATOM 696 O O . TYR A 1 95 ? -6.171 2.869 -4.693 1.00 94.06 95 TYR A O 1
ATOM 704 N N . TYR A 1 96 ? -6.969 0.808 -4.283 1.00 95.94 96 TYR A N 1
ATOM 705 C CA . TYR A 1 96 ? -7.558 1.112 -2.981 1.00 95.94 96 TYR A CA 1
ATOM 706 C C . TYR A 1 96 ? -7.152 0.072 -1.945 1.00 95.94 96 TYR A C 1
ATOM 708 O O . TYR A 1 96 ? -6.812 -1.067 -2.284 1.00 95.94 96 TYR A O 1
ATOM 716 N N . LEU A 1 97 ? -7.178 0.482 -0.676 1.00 96.19 97 LEU A N 1
ATOM 717 C CA . LEU A 1 97 ? -6.971 -0.433 0.436 1.00 96.19 97 LEU A CA 1
ATOM 718 C C . LEU A 1 97 ? -8.086 -1.482 0.472 1.00 96.19 97 LEU A C 1
ATOM 720 O O . LEU A 1 97 ? -9.257 -1.111 0.355 1.00 96.19 97 LEU A O 1
ATOM 724 N N . PRO A 1 98 ? -7.743 -2.766 0.676 1.00 96.25 98 PRO A N 1
ATOM 725 C CA . PRO A 1 98 ? -8.743 -3.796 0.911 1.00 96.25 98 PRO A CA 1
ATOM 726 C C . PRO A 1 98 ? -9.596 -3.435 2.134 1.00 96.25 98 PRO A C 1
ATOM 728 O O . PRO A 1 98 ? -9.094 -2.939 3.152 1.00 96.25 98 PRO A O 1
ATOM 731 N N . THR A 1 99 ? -10.901 -3.666 2.026 1.00 94.56 99 THR A N 1
ATOM 732 C CA . THR A 1 99 ? -11.884 -3.324 3.062 1.00 94.56 99 THR A CA 1
ATOM 733 C C . THR A 1 99 ? -12.176 -4.507 3.983 1.00 94.56 99 THR A C 1
ATOM 735 O O . THR A 1 99 ? -12.326 -4.304 5.189 1.00 94.56 99 THR A O 1
ATOM 738 N N . THR A 1 100 ? -12.178 -5.733 3.455 1.00 96.88 100 THR A N 1
ATOM 739 C CA . THR A 1 100 ? -12.415 -6.973 4.210 1.00 96.88 100 THR A CA 1
ATOM 740 C C . THR A 1 100 ? -11.117 -7.536 4.779 1.00 96.88 100 THR A C 1
ATOM 742 O O . THR A 1 100 ? -10.087 -7.549 4.108 1.00 96.88 100 THR A O 1
ATOM 745 N N . ILE A 1 101 ? -11.137 -8.005 6.031 1.00 97.12 101 ILE A N 1
ATOM 746 C CA . ILE A 1 101 ? -10.000 -8.747 6.603 1.00 97.12 101 ILE A CA 1
ATOM 747 C C . ILE A 1 101 ? -9.888 -10.069 5.844 1.00 97.12 101 ILE A C 1
ATOM 749 O O . ILE A 1 101 ? -10.891 -10.761 5.695 1.00 97.12 101 ILE A O 1
ATOM 753 N N . GLY A 1 102 ? -8.687 -10.414 5.380 1.00 94.44 102 GLY A N 1
ATOM 754 C CA . GLY A 1 102 ? -8.487 -11.562 4.490 1.00 94.44 102 GLY A CA 1
ATOM 755 C C . GLY A 1 102 ? -8.352 -11.201 3.010 1.00 94.44 102 GLY A C 1
ATOM 756 O O . GLY A 1 102 ? -7.853 -12.020 2.244 1.00 94.44 102 GLY A O 1
ATOM 757 N N . ASP A 1 103 ? -8.711 -9.977 2.616 1.00 95.38 103 ASP A N 1
ATOM 758 C CA . ASP A 1 103 ? -8.539 -9.518 1.238 1.00 95.38 103 ASP A CA 1
ATOM 759 C C . ASP A 1 103 ? -7.170 -8.869 1.025 1.00 95.38 103 ASP A C 1
ATOM 761 O O . ASP A 1 103 ? -6.537 -8.336 1.948 1.00 95.38 103 ASP A O 1
ATOM 765 N N . GLY A 1 104 ? -6.727 -8.860 -0.231 1.00 93.62 104 GLY A N 1
ATOM 766 C CA . GLY A 1 104 ? -5.527 -8.150 -0.634 1.00 93.62 104 GLY A CA 1
ATOM 767 C C . GLY A 1 104 ? -5.625 -7.524 -2.016 1.00 93.62 104 GLY A C 1
ATOM 768 O O . GLY A 1 104 ? -6.362 -7.978 -2.886 1.00 93.62 104 GLY A O 1
ATOM 769 N N . THR A 1 105 ? -4.835 -6.473 -2.202 1.00 93.31 105 THR A N 1
ATOM 770 C CA . THR A 1 105 ? -4.668 -5.765 -3.471 1.00 93.31 105 THR A CA 1
ATOM 771 C C . THR A 1 105 ? -3.262 -6.047 -3.992 1.00 93.31 105 THR A C 1
ATOM 773 O O . THR A 1 105 ? -2.281 -5.783 -3.290 1.00 93.31 105 THR A O 1
ATOM 776 N N . ALA A 1 106 ? -3.160 -6.573 -5.214 1.00 90.50 106 ALA A N 1
ATOM 777 C CA . ALA A 1 106 ? -1.898 -6.761 -5.926 1.00 90.50 106 ALA A CA 1
ATOM 778 C C . ALA A 1 106 ? -1.670 -5.613 -6.921 1.00 90.50 106 ALA A C 1
ATOM 780 O O . ALA A 1 106 ? -2.593 -5.202 -7.623 1.00 90.50 106 ALA A O 1
ATOM 781 N N . ILE A 1 107 ? -0.444 -5.097 -6.964 1.00 90.31 107 ILE A N 1
ATOM 782 C CA . ILE A 1 107 ? -0.027 -3.992 -7.831 1.00 90.31 107 ILE A CA 1
ATOM 783 C C . ILE A 1 107 ? 1.279 -4.399 -8.510 1.00 90.31 107 ILE A C 1
ATOM 785 O O . ILE A 1 107 ? 2.297 -4.548 -7.831 1.00 90.31 107 ILE A O 1
ATOM 789 N N . SER A 1 108 ? 1.256 -4.597 -9.826 1.00 88.25 108 SER A N 1
ATOM 790 C CA . SER A 1 108 ? 2.413 -5.059 -10.601 1.00 88.25 108 SER A CA 1
ATOM 791 C C . SER A 1 108 ? 3.025 -3.901 -11.378 1.00 88.25 108 SER A C 1
ATOM 793 O O . SER A 1 108 ? 2.436 -3.449 -12.352 1.00 88.25 108 SER A O 1
ATOM 795 N N . ILE A 1 109 ? 4.217 -3.448 -10.983 1.00 84.75 109 ILE A N 1
ATOM 796 C CA . ILE A 1 109 ? 4.863 -2.247 -11.535 1.00 84.75 109 ILE A CA 1
ATOM 797 C C . ILE A 1 109 ? 6.127 -2.586 -12.333 1.00 84.75 109 ILE A C 1
ATOM 799 O O . ILE A 1 109 ? 6.951 -3.398 -11.899 1.00 84.75 109 ILE A O 1
ATOM 803 N N . GLY A 1 110 ? 6.309 -1.923 -13.479 1.00 80.19 110 GLY A N 1
ATOM 804 C CA . GLY A 1 110 ? 7.466 -2.095 -14.360 1.00 80.19 110 GLY A CA 1
ATOM 805 C C . GLY A 1 110 ? 7.792 -0.901 -15.244 1.00 80.19 110 GLY A C 1
ATOM 806 O O . GLY A 1 110 ? 7.171 0.156 -15.140 1.00 80.19 110 GLY A O 1
ATOM 807 N N . ALA A 1 111 ? 8.808 -1.077 -16.096 1.00 68.44 111 ALA A N 1
ATOM 808 C CA . ALA A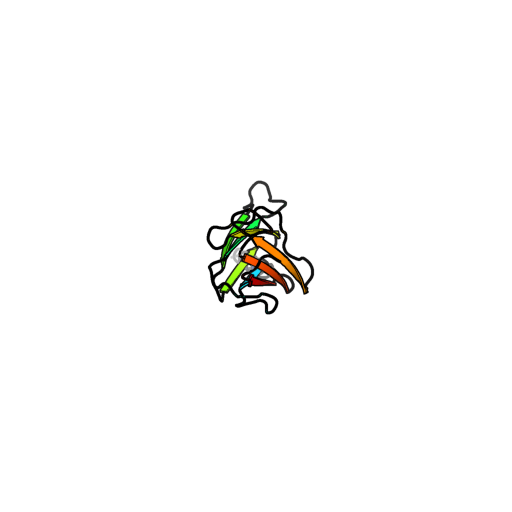 1 111 ? 9.298 -0.047 -17.015 1.00 68.44 111 ALA A CA 1
ATOM 809 C C . ALA A 1 111 ? 8.256 0.337 -18.076 1.00 68.44 111 ALA A C 1
ATOM 811 O O . ALA A 1 111 ? 8.177 1.504 -18.450 1.00 68.44 111 ALA A O 1
ATOM 812 N N . ASP A 1 112 ? 7.423 -0.623 -18.482 1.00 64.06 112 ASP A N 1
ATOM 813 C CA . ASP A 1 112 ? 6.438 -0.470 -19.557 1.00 64.06 112 ASP A CA 1
ATOM 814 C C . ASP A 1 112 ? 5.013 -0.180 -19.038 1.00 64.06 112 ASP A C 1
ATOM 816 O O . ASP A 1 112 ? 4.046 -0.212 -19.798 1.00 64.06 112 ASP A O 1
ATOM 820 N N . GLY A 1 113 ? 4.867 0.124 -17.742 1.00 60.69 113 GLY A N 1
ATOM 821 C CA . GLY A 1 113 ? 3.580 0.384 -17.088 1.00 60.69 113 GLY A CA 1
ATOM 822 C C . GLY A 1 113 ? 3.145 -0.712 -16.110 1.00 60.69 113 GLY A C 1
ATOM 823 O O . GLY A 1 113 ? 3.962 -1.489 -15.612 1.00 60.69 113 GLY A O 1
ATOM 824 N N . GLU A 1 114 ? 1.850 -0.730 -15.776 1.00 68.56 114 GLU A N 1
ATOM 825 C CA . GLU A 1 114 ? 1.258 -1.751 -14.897 1.00 68.56 114 GLU A CA 1
ATOM 826 C C . GLU A 1 114 ? 1.099 -3.082 -15.642 1.00 68.56 114 GLU A C 1
ATOM 828 O O . GLU A 1 114 ? 0.686 -3.102 -16.800 1.00 68.56 114 GLU A O 1
ATOM 833 N N . GLY A 1 115 ? 1.369 -4.197 -14.965 1.00 62.16 115 GLY A N 1
ATOM 834 C CA . GLY A 1 115 ? 1.125 -5.551 -15.485 1.00 62.16 115 GLY A CA 1
ATOM 835 C C . GLY A 1 115 ? 2.274 -6.179 -16.282 1.00 62.16 115 GLY A C 1
ATOM 836 O O . GLY A 1 115 ? 2.247 -7.380 -16.518 1.00 62.16 115 GLY A O 1
ATOM 837 N N . VAL A 1 116 ? 3.316 -5.420 -16.638 1.00 64.44 116 VAL A N 1
ATOM 838 C CA . VAL A 1 116 ? 4.542 -5.950 -17.268 1.00 64.44 116 VAL A CA 1
ATOM 839 C C . VAL A 1 116 ? 5.751 -5.380 -16.532 1.00 64.44 116 VAL A C 1
ATOM 841 O O . VAL A 1 116 ? 6.355 -4.387 -16.935 1.00 64.44 116 VAL A O 1
ATOM 844 N N . GLY A 1 117 ? 6.070 -5.963 -15.376 1.00 69.56 117 GLY A N 1
ATOM 845 C CA . GLY A 1 117 ? 7.098 -5.415 -14.502 1.00 69.56 117 GLY A CA 1
ATOM 846 C C . GLY A 1 117 ? 7.756 -6.416 -13.565 1.00 69.56 117 GLY A C 1
ATOM 847 O O . GLY A 1 117 ? 7.161 -7.444 -13.243 1.00 69.56 117 GLY A O 1
ATOM 848 N N . PRO A 1 118 ? 8.993 -6.140 -13.113 1.00 79.94 118 PRO A N 1
ATOM 849 C CA . PRO A 1 118 ? 9.731 -7.070 -12.269 1.00 79.94 118 PRO A CA 1
ATOM 850 C C . PRO A 1 118 ? 9.116 -7.203 -10.8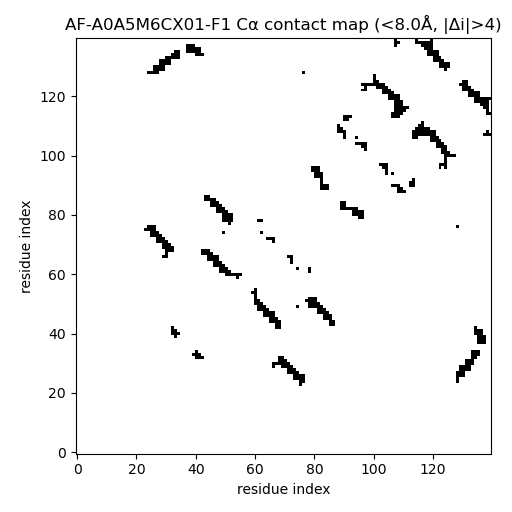73 1.00 79.94 118 PRO A C 1
ATOM 852 O O . PRO A 1 118 ? 9.390 -8.180 -10.188 1.00 79.94 118 PRO A O 1
ATOM 855 N N . TYR A 1 119 ? 8.282 -6.254 -10.435 1.00 86.88 119 TYR A N 1
ATOM 856 C CA . TYR A 1 119 ? 7.813 -6.200 -9.055 1.00 86.88 119 TYR A CA 1
ATOM 857 C C . TYR A 1 119 ? 6.299 -6.319 -8.939 1.00 86.88 119 TYR A C 1
ATOM 859 O O . TYR A 1 119 ? 5.562 -5.591 -9.598 1.00 86.88 119 TYR A O 1
ATOM 867 N N . THR A 1 120 ? 5.849 -7.152 -8.001 1.00 89.00 120 THR A N 1
ATOM 868 C CA . THR A 1 120 ? 4.462 -7.160 -7.522 1.00 89.00 120 THR A CA 1
ATOM 869 C C . THR A 1 120 ? 4.430 -6.803 -6.047 1.00 89.00 120 THR A C 1
ATOM 871 O O . THR A 1 120 ? 5.063 -7.451 -5.213 1.00 89.00 120 THR A O 1
ATOM 874 N N . ILE A 1 121 ? 3.679 -5.761 -5.713 1.00 90.88 121 ILE A N 1
ATOM 875 C CA . ILE A 1 121 ? 3.411 -5.333 -4.349 1.00 90.88 121 ILE A CA 1
ATOM 876 C C . ILE A 1 121 ? 2.053 -5.902 -3.964 1.00 90.88 121 ILE A 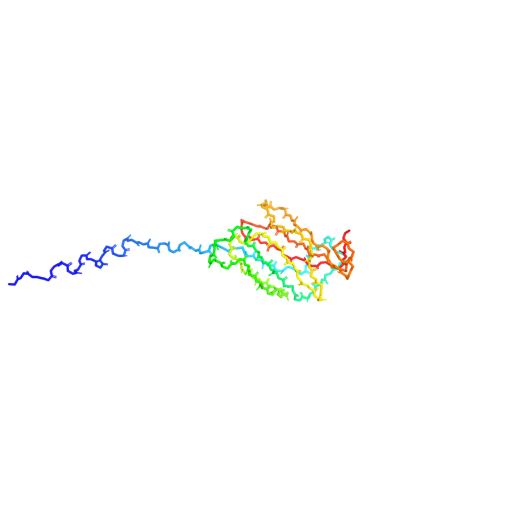C 1
ATOM 878 O O . ILE A 1 121 ? 1.058 -5.630 -4.630 1.00 90.88 121 ILE A O 1
ATOM 882 N N . TYR A 1 122 ? 1.998 -6.668 -2.880 1.00 92.25 122 TYR A N 1
ATOM 883 C CA . TYR A 1 122 ? 0.745 -7.176 -2.333 1.00 92.25 122 TYR A CA 1
ATOM 884 C C . TYR A 1 122 ? 0.491 -6.584 -0.957 1.00 92.25 122 TYR A C 1
ATOM 886 O O . TYR A 1 122 ? 1.305 -6.740 -0.040 1.00 92.25 122 TYR A O 1
ATOM 894 N N . ILE A 1 123 ? -0.638 -5.887 -0.846 1.00 94.50 123 ILE A N 1
ATOM 895 C CA . ILE A 1 123 ? -1.125 -5.240 0.370 1.00 94.50 123 ILE A CA 1
ATOM 896 C C . ILE A 1 123 ? -2.322 -6.048 0.853 1.00 94.50 123 ILE A C 1
ATOM 898 O O . ILE A 1 123 ? -3.365 -6.047 0.209 1.00 94.50 123 ILE A O 1
ATOM 902 N N . TYR A 1 124 ? -2.169 -6.725 1.983 1.00 94.94 124 TYR A N 1
ATOM 903 C CA . TYR A 1 124 ? -3.170 -7.615 2.567 1.00 94.94 124 TYR A CA 1
ATOM 904 C C . TYR A 1 124 ? -3.729 -7.023 3.856 1.00 94.94 124 TYR A C 1
ATOM 906 O O . TYR A 1 124 ? -2.956 -6.542 4.686 1.00 94.94 124 TYR A O 1
ATOM 914 N N . LYS A 1 125 ? -5.050 -7.067 4.053 1.00 96.50 125 LYS A N 1
ATOM 915 C CA . LYS A 1 125 ? -5.678 -6.610 5.298 1.00 96.50 125 LYS A CA 1
ATOM 916 C C . LYS A 1 125 ? -5.600 -7.707 6.359 1.00 96.50 125 LYS A C 1
ATOM 918 O O . LYS A 1 125 ? -6.361 -8.673 6.335 1.00 96.50 125 LYS A O 1
ATOM 923 N N . SER A 1 126 ? -4.708 -7.523 7.327 1.00 95.44 126 SER A N 1
ATOM 924 C CA . SER A 1 126 ? -4.514 -8.435 8.460 1.00 95.44 126 SER A CA 1
ATOM 925 C C . SER A 1 126 ? -5.418 -8.119 9.656 1.00 95.44 126 SER A C 1
ATOM 927 O O . SER A 1 126 ? -5.595 -8.966 10.526 1.00 95.44 126 SER A O 1
ATOM 929 N N . GLY A 1 127 ? -6.004 -6.919 9.716 1.00 95.44 127 GLY A N 1
ATOM 930 C CA . GLY A 1 127 ? -6.900 -6.504 10.798 1.00 95.44 127 GLY A CA 1
ATOM 931 C C . GLY A 1 127 ? -7.675 -5.224 10.479 1.00 95.44 127 GLY A C 1
ATOM 932 O O . GLY A 1 127 ? -7.549 -4.669 9.391 1.00 95.44 127 GLY A O 1
ATOM 933 N N . SER A 1 128 ? -8.466 -4.725 11.439 1.00 92.94 128 SER A N 1
ATOM 934 C CA . SER A 1 128 ? -9.399 -3.594 11.238 1.00 92.94 128 SER A CA 1
ATOM 935 C C . SER A 1 128 ? -8.745 -2.370 10.568 1.00 92.94 128 SER A C 1
ATOM 937 O O . SER A 1 128 ? -9.254 -1.873 9.566 1.00 92.94 128 SER A O 1
ATOM 939 N N . ASN A 1 129 ? -7.537 -1.997 11.002 1.00 94.19 129 ASN A N 1
ATOM 940 C CA . ASN A 1 129 ? -6.701 -0.964 10.375 1.00 94.19 129 ASN A CA 1
ATOM 941 C C . ASN A 1 129 ? -5.248 -1.436 10.212 1.00 94.19 129 ASN A C 1
ATOM 943 O O . ASN A 1 129 ? -4.322 -0.636 10.259 1.00 94.19 129 ASN A O 1
ATOM 947 N N . SER A 1 130 ? -5.031 -2.747 10.095 1.00 95.44 130 SER A N 1
ATOM 948 C CA . SER A 1 130 ? -3.694 -3.331 9.982 1.00 95.44 130 SER A CA 1
ATOM 949 C C . SER A 1 130 ? -3.539 -3.982 8.618 1.00 95.44 130 SER A C 1
ATOM 951 O O . SER A 1 130 ? -4.423 -4.716 8.166 1.00 95.44 130 SER A O 1
ATOM 953 N N . PHE A 1 131 ? -2.425 -3.675 7.964 1.00 95.94 131 PHE A N 1
ATOM 954 C CA . PHE A 1 131 ? -2.103 -4.128 6.626 1.00 95.94 131 PHE A CA 1
ATOM 955 C C . PHE A 1 131 ? -0.689 -4.688 6.608 1.00 95.94 131 PHE A C 1
ATOM 957 O O . PHE A 1 131 ? 0.247 -4.071 7.118 1.00 95.94 131 PHE A O 1
ATOM 964 N N . THR A 1 132 ? -0.507 -5.840 5.978 1.00 94.56 132 THR A N 1
ATOM 965 C CA . THR A 1 132 ? 0.823 -6.372 5.691 1.00 94.56 132 THR A CA 1
ATOM 966 C C . THR A 1 132 ? 1.176 -6.105 4.243 1.00 94.56 132 THR A C 1
ATOM 968 O O . THR A 1 132 ? 0.356 -6.328 3.352 1.00 94.56 132 THR A O 1
ATOM 971 N N . VAL A 1 133 ? 2.405 -5.661 4.008 1.00 93.25 133 VAL A N 1
ATOM 972 C CA . VAL A 1 133 ? 2.914 -5.375 2.670 1.00 93.25 133 VAL A CA 1
ATOM 973 C C . VAL A 1 133 ? 4.060 -6.315 2.349 1.00 93.25 133 VAL A C 1
ATOM 975 O O . VAL A 1 133 ? 5.007 -6.450 3.123 1.00 93.25 133 VAL A O 1
ATOM 978 N N . SER A 1 134 ? 3.978 -6.948 1.187 1.00 90.94 134 SER A N 1
ATOM 979 C CA . SER A 1 134 ? 5.004 -7.839 0.651 1.00 90.94 134 SER A CA 1
ATOM 980 C C . SER A 1 134 ? 5.369 -7.409 -0.763 1.00 90.94 134 SER A C 1
ATOM 982 O O . SER A 1 134 ? 4.527 -6.880 -1.489 1.00 90.94 134 SER A O 1
ATOM 984 N N . VAL A 1 135 ? 6.631 -7.606 -1.138 1.00 89.69 135 VAL A N 1
ATOM 985 C CA . VAL A 1 135 ? 7.136 -7.264 -2.469 1.00 89.69 135 VAL A CA 1
ATOM 986 C C . VAL A 1 135 ? 7.782 -8.501 -3.075 1.00 89.69 135 VAL A C 1
ATOM 988 O O . VAL A 1 135 ? 8.776 -9.005 -2.547 1.00 89.69 135 VAL A O 1
ATOM 991 N N . GLY A 1 136 ? 7.186 -8.979 -4.162 1.00 87.00 136 GLY A N 1
ATOM 992 C CA . GLY A 1 136 ? 7.631 -10.124 -4.939 1.00 87.00 136 GLY A CA 1
ATOM 993 C C . GLY A 1 136 ? 8.341 -9.726 -6.224 1.00 87.00 136 GLY A C 1
ATOM 994 O O . GLY A 1 136 ? 8.078 -8.654 -6.768 1.00 87.00 136 GLY A O 1
ATOM 995 N N . ASN A 1 137 ? 9.211 -10.606 -6.715 1.00 77.00 137 ASN A N 1
ATOM 996 C CA . ASN A 1 137 ? 9.929 -10.447 -7.978 1.00 77.00 137 ASN A CA 1
ATOM 997 C C . ASN A 1 137 ? 9.235 -11.245 -9.103 1.00 77.00 137 ASN A C 1
ATOM 999 O O . ASN A 1 137 ? 9.732 -12.299 -9.469 1.00 77.00 137 ASN A O 1
ATOM 1003 N N . THR A 1 138 ? 8.047 -10.804 -9.542 1.00 66.19 138 THR A N 1
ATOM 1004 C CA . THR A 1 138 ? 7.318 -11.253 -10.757 1.00 66.19 138 THR A CA 1
ATOM 1005 C C . THR A 1 138 ? 5.969 -10.530 -10.830 1.00 66.19 138 THR A C 1
ATOM 1007 O O . THR A 1 138 ? 5.218 -10.580 -9.852 1.00 66.19 138 THR A O 1
ATOM 1010 N N . ALA A 1 139 ? 5.629 -9.897 -11.960 1.00 54.59 139 ALA A N 1
ATOM 1011 C CA . ALA A 1 139 ? 4.232 -9.637 -12.334 1.00 54.59 139 ALA A CA 1
ATOM 1012 C C . ALA A 1 139 ? 3.499 -10.982 -12.520 1.00 54.59 139 ALA A C 1
ATOM 1014 O O . ALA A 1 139 ? 4.090 -11.907 -13.078 1.00 54.59 139 ALA A O 1
ATOM 1015 N N . LEU A 1 140 ? 2.281 -11.106 -11.978 1.00 48.72 140 LEU A N 1
ATOM 1016 C CA . LEU A 1 140 ? 1.395 -12.257 -12.219 1.00 48.72 140 LEU A CA 1
ATOM 1017 C C . LEU A 1 140 ? 0.890 -12.259 -13.664 1.00 48.72 140 LEU A C 1
ATOM 1019 O O . LEU A 1 140 ? 0.613 -11.148 -14.170 1.00 48.72 140 LEU A O 1
#

Sequence (140 aa):
MKKTKLLSLLTGLLLVLGFNIASAQTNTFTRVACNPNFQGCVSTSLSLTLTDPNPPQFAQASQTKALAAPGSVDFAIRFTKIKVSLGGYTSTGTYYLPTTIGDGTAISIGADGEGVGPYTIYIYKSGSNSFTVSVGNTAL

Secondary structure (DSSP, 8-state):
---SSSHHHHHHHHHHS--------EEEEEE-S--TTSSSB--SP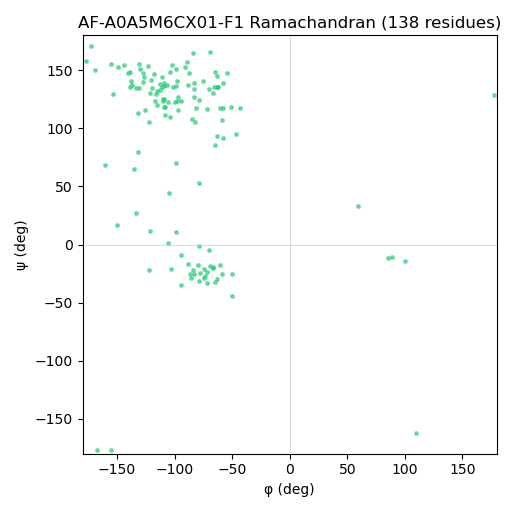EEEEEE-SS--TTS--EEEEEE-SSEEEEEETT--EEEEEETTEE--S-EE---STT-EEEEEEETTEETSSSEEEEEEEEETTEEEEEEESS--

Foldseek 3Di:
DDDDPPVVVVVVVVVVPPPPVPPQDKQKEFEDQADPPFPAFDQWWKKKKFAQPDDDPPDDGIDIDICGPGGMDIGGPNGFWIWMDTPRWIAPDTDGADQDQADKDWWATDPVHTQPHQWIWIWHRNDRRYIYITIHGDRD

Mean predicted aligned error: 10.64 Å

Radius of gyration: 21.85 Å; Cα contacts (8 Å, |Δi|>4): 305; chains: 1; bounding box: 32×56×74 Å